Protein AF-A0A959GQV4-F1 (afdb_monomer_lite)

pLDDT: mean 76.12, std 15.84, range [35.66, 91.56]

Sequence (80 aa):
MHNLYIKGEWAPSANLTAHPEHGVGGWTEKQFIQAVRFGQSKDGMGCSTAMPKFTSMAGEDVSAILAYLQTAPGIGKGRG

Secondary structure (DSSP, 8-state):
------TT---PPPP-SS-TTTSSTT--HHHHHHHHHH-B-TTSPBPPTTSPP-TTS-HHHHHHHHHHHHHS--------

Radius of gyration: 13.1 Å; chains: 1; bounding box: 34×32×29 Å

Foldseek 3Di:
DDDDDDDPDPPDDQACACDCPRHCVVPDLVQQLCCQAPQAHSVRDGHPPPRDHPVVDDSVVSSVVSVVRNPPHGDPDDDD

Structure (mmCIF, N/CA/C/O backbone):
data_AF-A0A959GQV4-F1
#
_entry.id   AF-A0A959GQV4-F1
#
loop_
_atom_site.group_PDB
_atom_site.id
_atom_site.type_symbol
_atom_site.label_atom_id
_atom_site.label_alt_id
_atom_site.label_comp_id
_atom_site.label_asym_id
_atom_site.label_entity_id
_atom_site.label_seq_id
_atom_site.pdbx_PDB_ins_code
_atom_site.Cartn_x
_atom_site.Cartn_y
_atom_site.Cartn_z
_atom_site.occupancy
_atom_site.B_iso_or_equiv
_atom_site.auth_seq_id
_atom_site.auth_comp_id
_atom_site.auth_asym_id
_atom_site.auth_atom_id
_atom_site.pdbx_PDB_model_num
ATOM 1 N N . MET A 1 1 ? 6.553 -22.268 2.552 1.00 35.97 1 MET A N 1
ATOM 2 C CA . MET A 1 1 ? 7.455 -22.731 1.475 1.00 35.97 1 MET A CA 1
ATOM 3 C C . MET A 1 1 ? 7.532 -21.665 0.384 1.00 35.97 1 MET A C 1
ATOM 5 O O . MET A 1 1 ? 6.631 -21.624 -0.441 1.00 35.97 1 MET A O 1
ATOM 9 N N . HIS A 1 2 ? 8.549 -20.796 0.431 1.00 37.31 2 HIS A N 1
ATOM 10 C CA . HIS A 1 2 ? 9.325 -20.219 -0.691 1.00 37.31 2 HIS A CA 1
ATOM 11 C C . HIS A 1 2 ? 10.187 -19.089 -0.098 1.00 37.31 2 HIS A C 1
ATOM 13 O O . HIS A 1 2 ? 9.681 -18.008 0.182 1.00 37.31 2 HIS A O 1
ATOM 19 N N . ASN A 1 3 ? 11.466 -19.375 0.170 1.00 35.66 3 ASN A N 1
ATOM 20 C CA . ASN A 1 3 ? 12.390 -18.469 0.860 1.00 35.66 3 ASN A CA 1
ATOM 21 C C . ASN A 1 3 ? 13.411 -17.924 -0.150 1.00 35.66 3 ASN A C 1
ATOM 23 O O . ASN A 1 3 ? 14.092 -18.713 -0.806 1.00 35.66 3 ASN A O 1
ATOM 27 N N . LEU A 1 4 ? 13.542 -16.599 -0.263 1.00 50.78 4 LEU A N 1
ATOM 28 C CA . LEU A 1 4 ? 14.634 -15.967 -1.009 1.00 50.78 4 LEU A CA 1
ATOM 29 C C . LEU A 1 4 ? 15.876 -15.904 -0.102 1.00 50.78 4 LEU A C 1
ATOM 31 O O . LEU A 1 4 ? 15.853 -15.266 0.947 1.00 50.78 4 LEU A O 1
ATOM 35 N N . TYR A 1 5 ? 16.948 -16.597 -0.488 1.00 45.44 5 TYR A N 1
ATOM 36 C CA . TYR A 1 5 ? 18.191 -16.698 0.281 1.00 45.44 5 TYR A CA 1
ATOM 37 C C . TYR A 1 5 ? 19.115 -15.498 0.016 1.00 45.44 5 TYR A C 1
ATOM 39 O O . TYR A 1 5 ? 19.771 -15.439 -1.021 1.00 45.44 5 TYR A O 1
ATOM 47 N N . ILE A 1 6 ? 19.231 -14.581 0.983 1.00 54.59 6 ILE A N 1
ATOM 48 C CA . ILE A 1 6 ? 20.302 -13.573 1.036 1.00 54.59 6 ILE A CA 1
ATOM 49 C C . ILE A 1 6 ? 20.948 -13.649 2.430 1.00 54.59 6 ILE A C 1
ATOM 51 O O . ILE A 1 6 ? 20.346 -13.266 3.422 1.00 54.59 6 ILE A O 1
ATOM 55 N N . LYS A 1 7 ? 22.160 -14.221 2.503 1.00 47.69 7 LYS A N 1
ATOM 56 C CA . LYS A 1 7 ? 23.137 -14.125 3.615 1.00 47.69 7 LYS A CA 1
ATOM 57 C C . LYS A 1 7 ? 22.606 -14.106 5.071 1.00 47.69 7 LYS A C 1
ATOM 59 O O . LYS A 1 7 ? 23.080 -13.328 5.884 1.00 47.69 7 LYS A O 1
ATOM 64 N N . GLY A 1 8 ? 21.706 -15.018 5.440 1.00 49.72 8 GLY A N 1
ATOM 65 C CA . GLY A 1 8 ? 21.448 -15.361 6.852 1.00 49.72 8 GLY A CA 1
ATOM 66 C C . GLY A 1 8 ? 20.780 -14.287 7.725 1.00 49.72 8 GLY A C 1
ATOM 67 O O . GLY A 1 8 ? 20.530 -14.556 8.897 1.00 49.72 8 GLY A O 1
ATOM 68 N N . GLU A 1 9 ? 20.440 -13.122 7.177 1.00 55.47 9 GLU A N 1
ATOM 69 C CA . GLU A 1 9 ? 19.674 -12.086 7.867 1.00 55.47 9 GLU A CA 1
ATOM 70 C C . GLU A 1 9 ? 18.249 -12.052 7.310 1.00 55.47 9 GLU A C 1
ATOM 72 O O . GLU A 1 9 ? 18.026 -11.897 6.108 1.00 55.47 9 GLU A O 1
ATOM 77 N N . TRP A 1 10 ? 17.263 -12.218 8.192 1.00 57.00 10 TRP A N 1
ATOM 78 C CA . TRP A 1 10 ? 15.866 -11.996 7.846 1.00 57.00 10 TRP A CA 1
ATOM 79 C C . TRP A 1 10 ? 15.683 -10.501 7.611 1.00 57.00 10 TRP A C 1
ATOM 81 O O . TRP A 1 10 ? 15.751 -9.719 8.554 1.00 57.00 10 TRP A O 1
ATOM 91 N N . ALA A 1 11 ? 15.459 -10.090 6.364 1.00 59.62 11 ALA A N 1
ATOM 92 C CA . ALA A 1 11 ? 14.988 -8.740 6.098 1.00 59.62 11 ALA A CA 1
ATOM 93 C C . ALA A 1 11 ? 13.538 -8.650 6.607 1.00 5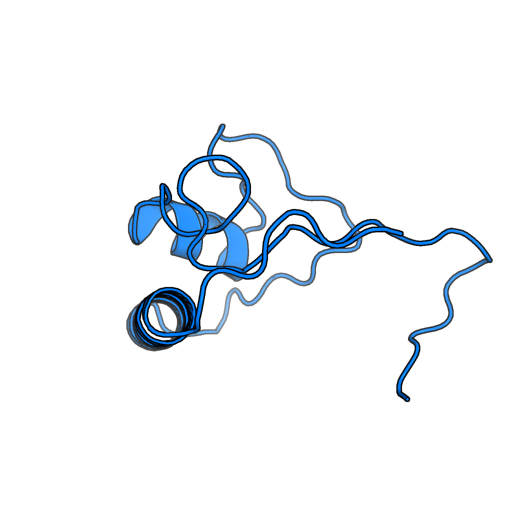9.62 11 ALA A C 1
ATOM 95 O O . ALA A 1 11 ? 12.667 -9.324 6.045 1.00 59.62 11 ALA A O 1
ATOM 96 N N . PRO A 1 12 ? 13.249 -7.875 7.670 1.00 67.75 12 PRO A N 1
ATOM 97 C CA . PRO A 1 12 ? 11.896 -7.790 8.193 1.00 67.75 12 PRO A CA 1
ATOM 98 C C . PRO A 1 12 ? 10.983 -7.174 7.131 1.00 67.75 12 PRO A C 1
ATOM 100 O O . PRO A 1 12 ? 11.280 -6.120 6.564 1.00 67.75 12 PRO A O 1
ATOM 103 N N . SER A 1 13 ? 9.867 -7.847 6.855 1.00 71.12 13 SER A N 1
ATOM 104 C CA . SER A 1 13 ? 8.806 -7.309 6.001 1.00 71.12 13 SER A CA 1
ATOM 105 C C . SER A 1 13 ? 7.805 -6.508 6.835 1.00 71.12 13 SER A C 1
ATOM 107 O O . SER A 1 13 ? 7.622 -6.768 8.026 1.00 71.12 13 SER A O 1
ATOM 109 N N . ALA A 1 14 ? 7.166 -5.511 6.221 1.00 79.25 14 ALA A N 1
ATOM 110 C CA . ALA A 1 14 ? 6.106 -4.760 6.882 1.00 79.25 14 ALA A CA 1
ATOM 111 C C . ALA A 1 14 ? 4.858 -5.636 7.071 1.00 79.25 14 ALA A C 1
ATOM 113 O O . ALA A 1 14 ? 4.556 -6.503 6.252 1.00 79.25 14 ALA A O 1
ATOM 114 N N . AS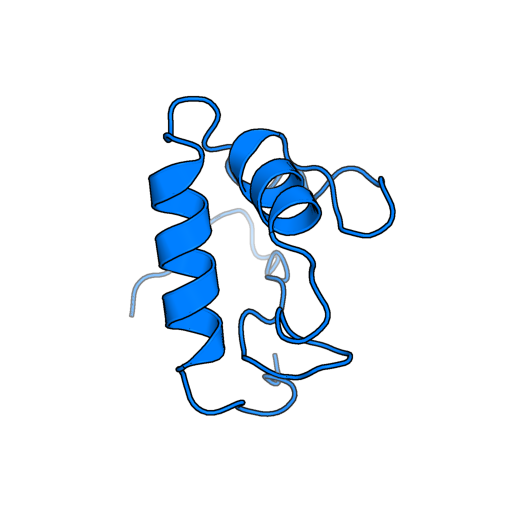N A 1 15 ? 4.101 -5.377 8.135 1.00 79.38 15 ASN A N 1
ATOM 115 C CA . ASN A 1 15 ? 2.811 -6.020 8.337 1.00 79.38 15 ASN A CA 1
ATOM 116 C C . ASN A 1 15 ? 1.787 -5.435 7.338 1.00 79.38 15 ASN A C 1
ATOM 118 O O . ASN A 1 15 ? 1.512 -4.239 7.348 1.00 79.38 15 ASN A O 1
ATOM 122 N N . LEU A 1 16 ? 1.244 -6.288 6.463 1.00 81.81 16 LEU A N 1
ATOM 123 C CA . LEU A 1 16 ? 0.314 -5.919 5.382 1.00 81.81 16 LEU A CA 1
ATOM 124 C C . LEU A 1 16 ? -1.162 -6.183 5.720 1.00 81.81 16 LEU A C 1
ATOM 126 O O . LEU A 1 16 ? -2.012 -6.209 4.837 1.00 81.81 16 LEU A O 1
ATOM 130 N N . THR A 1 17 ? -1.479 -6.420 6.989 1.00 80.50 17 THR A N 1
ATOM 131 C CA . THR A 1 17 ? -2.853 -6.689 7.437 1.00 80.50 17 THR A CA 1
ATOM 132 C C . THR A 1 17 ? -3.673 -5.407 7.543 1.00 80.50 17 THR A C 1
ATOM 134 O O . THR A 1 17 ? -3.116 -4.314 7.628 1.00 80.50 17 THR A O 1
ATOM 137 N N . ALA A 1 18 ? -4.999 -5.521 7.636 1.00 81.50 18 ALA A N 1
ATOM 138 C CA . ALA A 1 18 ? -5.895 -4.382 7.863 1.00 81.50 18 ALA A CA 1
ATOM 139 C C . ALA A 1 18 ? -5.745 -3.715 9.254 1.00 81.50 18 ALA A C 1
ATOM 141 O O . ALA A 1 18 ? -6.558 -2.876 9.632 1.00 81.50 18 ALA A O 1
ATOM 142 N N . HIS A 1 19 ? -4.723 -4.071 10.044 1.00 79.62 19 HIS A N 1
ATOM 143 C CA . HIS A 1 19 ? -4.505 -3.488 11.365 1.00 79.62 19 HIS A CA 1
ATOM 144 C C . HIS A 1 19 ? -4.282 -1.964 11.257 1.00 79.62 19 HIS A C 1
ATOM 146 O O . HIS A 1 19 ? -3.423 -1.536 10.481 1.00 79.62 19 HIS A O 1
ATOM 152 N N . PRO A 1 20 ? -4.985 -1.133 12.051 1.00 78.00 20 PRO A N 1
ATOM 153 C CA . PRO A 1 20 ? -4.954 0.325 11.902 1.00 78.00 20 PRO A CA 1
ATOM 154 C C . PRO A 1 20 ? -3.578 0.934 12.204 1.00 78.00 20 PRO A C 1
ATOM 156 O O . PRO A 1 20 ? -3.104 1.784 11.460 1.00 78.00 20 PRO A O 1
ATOM 159 N N . GLU A 1 21 ? -2.906 0.471 13.263 1.00 76.50 21 GLU A N 1
ATOM 160 C CA . GLU A 1 21 ? -1.618 1.051 13.689 1.00 76.50 21 GLU A CA 1
ATOM 161 C C . GLU A 1 21 ? -0.385 0.378 13.071 1.00 76.50 21 GLU A C 1
ATOM 163 O O . GLU A 1 21 ? 0.565 1.045 12.659 1.00 76.50 21 GLU A O 1
ATOM 168 N N . HIS A 1 22 ? -0.384 -0.957 13.033 1.00 77.44 22 HIS A N 1
ATOM 169 C CA . HIS A 1 22 ? 0.768 -1.753 12.614 1.00 77.44 22 HIS A CA 1
ATOM 170 C C . HIS A 1 22 ? 0.652 -2.313 11.198 1.00 77.44 22 HIS A C 1
ATOM 172 O O . HIS A 1 22 ? 1.633 -2.860 10.712 1.00 77.44 22 HIS A O 1
ATOM 178 N N . GLY A 1 23 ? -0.521 -2.227 10.572 1.00 82.00 23 GLY A N 1
ATOM 179 C CA . GLY A 1 23 ? -0.800 -2.755 9.242 1.00 82.00 23 GLY A CA 1
ATOM 180 C C . GLY A 1 23 ? -1.002 -1.651 8.205 1.00 82.00 23 GLY A C 1
ATOM 181 O O . GLY A 1 23 ? -0.636 -0.494 8.420 1.00 82.00 23 GLY A O 1
ATOM 182 N N . VAL A 1 24 ? -1.642 -1.997 7.089 1.00 85.00 24 VAL A N 1
ATOM 183 C CA . VAL A 1 24 ? -2.052 -1.047 6.038 1.00 85.00 24 VAL A CA 1
ATOM 184 C C . VAL A 1 24 ? -3.422 -0.414 6.308 1.00 85.00 24 VAL A C 1
ATOM 186 O O . VAL A 1 24 ? -3.889 0.401 5.518 1.00 85.00 24 VAL A O 1
ATOM 189 N N . GLY A 1 25 ? -4.068 -0.744 7.433 1.00 83.19 25 GLY A N 1
ATOM 190 C CA . GLY A 1 25 ? -5.394 -0.222 7.781 1.00 83.19 25 GLY A CA 1
ATOM 191 C C . GLY A 1 25 ? -5.430 1.298 7.972 1.00 83.19 25 GLY A C 1
ATOM 192 O O . GLY A 1 25 ? -6.425 1.930 7.641 1.00 83.19 25 GLY A O 1
ATOM 193 N N . GLY A 1 26 ? -4.341 1.896 8.464 1.00 84.69 26 GLY A N 1
ATOM 194 C CA . GLY A 1 26 ? -4.208 3.350 8.622 1.00 84.69 26 GLY A CA 1
ATOM 195 C C . GLY A 1 26 ? -3.556 4.073 7.438 1.00 84.69 26 GLY A C 1
ATOM 196 O O . GLY A 1 26 ? -3.304 5.273 7.526 1.00 84.69 26 GLY A O 1
ATOM 197 N N . TRP A 1 27 ? -3.216 3.365 6.359 1.00 88.19 27 TRP A N 1
ATOM 198 C CA . TRP A 1 27 ? -2.521 3.958 5.218 1.00 88.19 27 TRP A CA 1
ATOM 199 C C . TRP A 1 27 ? -3.512 4.590 4.248 1.00 88.19 27 TRP A C 1
ATOM 201 O O . TRP A 1 27 ? -4.522 3.989 3.886 1.00 88.19 27 TRP A O 1
ATOM 211 N N . THR A 1 28 ? -3.183 5.785 3.763 1.00 90.06 28 THR A N 1
ATOM 212 C CA . THR A 1 28 ? -3.888 6.348 2.608 1.00 90.06 28 THR A CA 1
ATOM 213 C C . THR A 1 28 ? -3.431 5.656 1.325 1.00 90.06 28 THR A C 1
ATOM 215 O O . THR A 1 28 ? -2.276 5.240 1.200 1.00 90.06 28 THR A O 1
ATOM 218 N N . GLU A 1 29 ? -4.313 5.600 0.331 1.00 89.75 29 GLU A N 1
ATOM 219 C CA . GLU A 1 29 ? -4.016 5.067 -1.003 1.00 89.75 29 GLU A CA 1
ATOM 220 C C . GLU A 1 29 ? -2.754 5.697 -1.607 1.00 89.75 29 GLU A C 1
ATOM 222 O O . GLU A 1 29 ? -1.846 4.998 -2.052 1.00 89.75 29 GLU A O 1
ATOM 227 N N . LYS A 1 30 ? -2.626 7.027 -1.511 1.00 89.81 30 LYS A N 1
ATOM 228 C CA . LYS A 1 30 ? -1.443 7.753 -1.985 1.00 89.81 30 LYS A CA 1
ATOM 229 C C . LYS A 1 30 ? -0.161 7.284 -1.291 1.00 89.81 30 LYS A C 1
ATOM 231 O O . LYS A 1 30 ? 0.840 7.078 -1.972 1.00 89.81 30 LYS A O 1
ATOM 236 N N . GLN A 1 31 ? -0.170 7.111 0.032 1.00 90.19 31 GLN A N 1
ATOM 237 C CA . GLN A 1 31 ? 1.003 6.621 0.771 1.00 90.19 31 GLN A CA 1
ATOM 238 C C . GLN A 1 31 ? 1.371 5.195 0.358 1.00 90.19 31 GLN A C 1
ATOM 240 O O . GLN A 1 31 ? 2.548 4.895 0.169 1.00 90.19 31 GLN A O 1
ATOM 245 N N . PHE A 1 32 ? 0.376 4.329 0.165 1.00 89.75 32 PHE A N 1
ATOM 246 C CA . PHE A 1 32 ? 0.611 2.953 -0.257 1.00 89.75 32 PHE A CA 1
ATOM 247 C C . PHE A 1 32 ? 1.188 2.880 -1.679 1.00 89.75 32 PHE A C 1
ATOM 249 O O . PHE A 1 32 ? 2.177 2.185 -1.909 1.00 89.75 32 PHE A O 1
ATOM 256 N N . ILE A 1 33 ? 0.664 3.680 -2.612 1.00 91.25 33 ILE A N 1
ATOM 257 C CA . ILE A 1 33 ? 1.213 3.813 -3.969 1.00 91.25 33 ILE A CA 1
ATOM 258 C C . ILE A 1 33 ? 2.668 4.288 -3.928 1.00 91.25 33 ILE A C 1
ATOM 260 O O . ILE A 1 33 ? 3.514 3.736 -4.635 1.00 91.25 33 ILE A O 1
ATOM 264 N N . GLN A 1 34 ? 2.981 5.286 -3.097 1.00 90.56 34 GLN A N 1
ATOM 265 C CA . GLN A 1 34 ? 4.350 5.788 -2.969 1.00 90.56 34 GLN A CA 1
ATOM 266 C C . GLN A 1 34 ? 5.310 4.726 -2.411 1.00 90.56 34 GLN A C 1
ATOM 268 O O . GLN A 1 34 ? 6.421 4.570 -2.927 1.00 90.56 34 GLN A O 1
ATOM 273 N N . ALA A 1 35 ? 4.869 3.932 -1.436 1.00 90.44 35 ALA A N 1
ATOM 274 C CA . ALA A 1 35 ? 5.653 2.819 -0.907 1.00 90.44 35 ALA A CA 1
ATOM 275 C C . ALA A 1 35 ? 5.906 1.736 -1.953 1.00 90.44 35 ALA A C 1
ATOM 277 O O . ALA A 1 35 ? 7.055 1.369 -2.185 1.00 90.44 35 ALA A O 1
ATOM 278 N N . VAL A 1 36 ? 4.861 1.255 -2.624 1.00 89.31 36 VAL A N 1
ATOM 279 C CA . VAL A 1 36 ? 4.963 0.130 -3.565 1.00 89.31 36 VAL A CA 1
ATOM 280 C C . VAL A 1 36 ? 5.736 0.516 -4.827 1.00 89.31 36 VAL A C 1
ATOM 282 O O . VAL A 1 36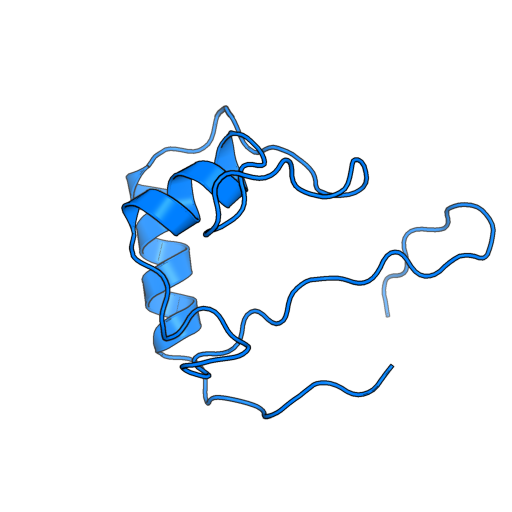 ? 6.588 -0.240 -5.298 1.00 89.31 36 VAL A O 1
ATOM 285 N N . ARG A 1 37 ? 5.473 1.702 -5.383 1.00 91.12 37 ARG A N 1
ATOM 286 C CA . ARG A 1 37 ? 6.077 2.118 -6.656 1.00 91.12 37 ARG A CA 1
ATOM 287 C C . ARG A 1 37 ? 7.455 2.734 -6.480 1.00 91.12 37 ARG A C 1
ATOM 289 O O . ARG A 1 37 ? 8.329 2.480 -7.304 1.00 91.12 37 ARG A O 1
ATOM 296 N N . PHE A 1 38 ? 7.665 3.524 -5.427 1.00 88.56 38 PHE A N 1
ATOM 297 C CA . PHE A 1 38 ? 8.880 4.331 -5.272 1.00 88.56 38 PHE A CA 1
ATOM 298 C C . PHE A 1 38 ? 9.733 3.943 -4.058 1.00 88.56 38 PHE A C 1
ATOM 300 O O . PHE A 1 38 ? 10.892 4.366 -3.973 1.00 88.56 38 PHE A O 1
ATOM 307 N N . GLY A 1 39 ? 9.219 3.094 -3.164 1.00 86.12 39 GLY A N 1
ATOM 308 C CA .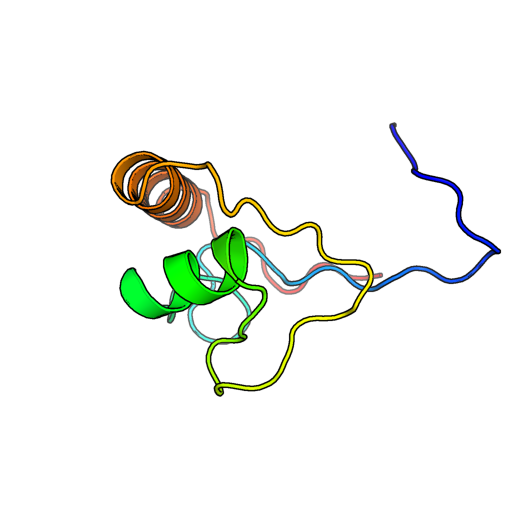 GLY A 1 39 ? 9.903 2.709 -1.932 1.00 86.12 39 GLY A CA 1
ATOM 309 C C . GLY A 1 39 ? 9.943 3.844 -0.912 1.00 86.12 39 GLY A C 1
ATOM 310 O O . GLY A 1 39 ? 10.977 4.036 -0.279 1.00 86.12 39 GLY A O 1
ATOM 311 N N . GLN A 1 40 ? 8.870 4.630 -0.794 1.00 87.31 40 GLN A N 1
ATOM 312 C CA . GLN A 1 40 ? 8.724 5.670 0.233 1.00 87.31 40 GLN A CA 1
ATOM 313 C C . GLN A 1 40 ? 7.709 5.233 1.292 1.00 87.31 40 GLN A C 1
ATOM 315 O O . GLN A 1 40 ? 6.551 4.980 0.976 1.00 87.31 40 GLN A O 1
ATOM 320 N N . SER A 1 41 ? 8.130 5.142 2.550 1.00 81.44 41 SER A N 1
ATOM 321 C CA . SER A 1 41 ? 7.275 4.747 3.668 1.00 81.44 41 SER A CA 1
ATOM 322 C C . SER A 1 41 ? 6.186 5.788 3.955 1.00 81.44 41 SER A C 1
ATOM 324 O O . SER A 1 41 ? 6.248 6.926 3.487 1.00 81.44 41 SER A O 1
ATOM 326 N N . LYS A 1 42 ? 5.203 5.421 4.791 1.00 79.56 42 LYS A N 1
ATOM 327 C CA . LYS A 1 42 ? 4.132 6.330 5.236 1.00 79.56 42 LYS A CA 1
ATOM 328 C C . LYS A 1 42 ? 4.644 7.641 5.856 1.00 79.56 42 LYS A C 1
ATOM 330 O O . LYS A 1 42 ? 3.961 8.656 5.747 1.00 79.56 42 LYS A O 1
ATOM 335 N N . ASP A 1 43 ? 5.833 7.602 6.462 1.00 80.06 43 ASP A N 1
ATOM 336 C CA . ASP A 1 43 ? 6.480 8.723 7.155 1.00 80.06 43 ASP A CA 1
ATOM 337 C C . ASP A 1 43 ? 7.457 9.484 6.232 1.00 80.06 43 ASP A C 1
ATOM 339 O O . ASP A 1 43 ? 8.190 10.362 6.678 1.00 80.06 43 ASP A O 1
ATOM 343 N N . GLY A 1 44 ? 7.502 9.136 4.939 1.00 72.81 44 GLY A N 1
ATOM 344 C CA . GLY A 1 44 ? 8.377 9.758 3.942 1.00 72.81 44 GLY A CA 1
ATOM 345 C C . GLY A 1 44 ? 9.827 9.264 3.966 1.00 72.81 44 GLY A C 1
ATOM 346 O O . GLY A 1 44 ? 10.652 9.752 3.197 1.00 72.81 44 GLY A O 1
ATOM 347 N N . MET A 1 45 ? 10.156 8.283 4.813 1.00 76.81 45 MET A N 1
ATOM 348 C CA . MET A 1 45 ? 11.481 7.658 4.824 1.00 76.81 45 MET A CA 1
ATOM 349 C C . MET A 1 45 ? 11.622 6.642 3.688 1.00 76.81 45 MET A C 1
ATOM 351 O O . MET A 1 45 ? 10.648 6.018 3.272 1.00 76.81 45 MET A O 1
ATOM 355 N N . GLY A 1 46 ? 12.843 6.417 3.204 1.00 79.50 46 GLY A N 1
ATOM 356 C CA . GLY A 1 46 ? 13.102 5.331 2.258 1.00 79.50 46 GLY A CA 1
ATOM 357 C C . GLY A 1 46 ? 12.784 3.966 2.878 1.00 79.50 46 GLY A C 1
ATOM 358 O O . GLY A 1 46 ? 13.198 3.674 3.999 1.00 79.50 46 GLY A O 1
ATOM 359 N N . CYS A 1 47 ? 12.053 3.123 2.152 1.00 79.75 47 CYS A N 1
ATOM 360 C CA . CYS A 1 47 ? 11.888 1.715 2.496 1.00 79.75 47 CYS A CA 1
ATOM 361 C C . CYS A 1 47 ? 13.241 0.988 2.431 1.00 79.75 47 CYS A C 1
ATOM 363 O O . CYS A 1 47 ? 14.163 1.429 1.742 1.00 79.75 47 CYS A O 1
ATOM 365 N N . SER A 1 48 ? 13.346 -0.144 3.134 1.00 76.25 48 SER A N 1
ATOM 366 C CA . SER A 1 48 ? 14.533 -1.007 3.082 1.00 76.25 48 SER A CA 1
ATOM 367 C C . SER A 1 48 ? 14.955 -1.282 1.637 1.00 76.25 48 SER A C 1
ATOM 369 O O . SER A 1 48 ? 14.104 -1.529 0.784 1.00 76.25 48 SER A O 1
ATOM 371 N N . THR A 1 49 ? 16.263 -1.313 1.366 1.00 75.38 49 THR A N 1
ATOM 372 C CA . THR A 1 49 ? 16.819 -1.668 0.047 1.00 75.38 49 THR A CA 1
ATOM 373 C C . THR A 1 49 ? 16.384 -3.063 -0.417 1.00 75.38 49 THR A C 1
ATOM 375 O O . THR A 1 49 ? 16.375 -3.339 -1.612 1.00 75.38 49 THR A O 1
ATOM 378 N N . ALA A 1 50 ? 15.988 -3.937 0.516 1.00 79.56 50 ALA A N 1
ATOM 379 C CA . ALA A 1 50 ? 15.425 -5.248 0.207 1.00 79.56 50 ALA A CA 1
ATOM 380 C C . ALA A 1 50 ? 13.998 -5.184 -0.375 1.00 79.56 50 ALA A C 1
ATOM 382 O O . ALA A 1 50 ? 13.534 -6.167 -0.948 1.00 79.56 50 ALA A O 1
ATOM 383 N N . MET A 1 51 ? 13.288 -4.060 -0.229 1.00 81.50 51 MET A N 1
ATOM 384 C CA . MET A 1 51 ? 11.949 -3.888 -0.784 1.00 81.50 51 MET A CA 1
ATOM 385 C C . MET A 1 51 ? 12.034 -3.615 -2.296 1.00 81.50 51 MET A C 1
ATOM 387 O O . MET A 1 51 ? 12.592 -2.590 -2.701 1.00 81.50 51 MET A O 1
ATOM 391 N N . PRO A 1 52 ? 11.467 -4.485 -3.151 1.00 82.31 52 PRO A N 1
ATOM 392 C CA . PRO A 1 52 ? 11.411 -4.234 -4.584 1.00 82.31 52 PRO A CA 1
ATOM 393 C C . PRO A 1 52 ? 10.485 -3.052 -4.890 1.00 82.31 52 PRO A C 1
ATOM 395 O O . PRO A 1 52 ? 9.449 -2.869 -4.252 1.00 82.31 52 PRO A O 1
ATOM 398 N N . LYS A 1 53 ? 10.859 -2.261 -5.898 1.00 86.94 53 LYS A N 1
ATOM 399 C CA . LYS A 1 53 ? 10.073 -1.121 -6.380 1.00 86.94 53 LYS A CA 1
ATOM 400 C C . LYS A 1 53 ? 9.315 -1.514 -7.637 1.00 86.94 53 LYS A C 1
ATOM 402 O O . LYS A 1 53 ? 9.924 -1.917 -8.626 1.00 86.94 53 LYS A O 1
ATOM 407 N N . PHE A 1 54 ? 8.003 -1.327 -7.628 1.00 87.19 54 PHE A N 1
ATOM 408 C CA . PHE A 1 54 ? 7.139 -1.625 -8.767 1.00 87.19 54 PHE A CA 1
ATOM 409 C C . PHE A 1 54 ? 6.789 -0.353 -9.546 1.00 87.19 54 PHE A C 1
ATOM 411 O O . PHE A 1 54 ? 5.624 0.001 -9.709 1.00 87.19 54 PHE A O 1
ATOM 418 N N . THR A 1 55 ? 7.803 0.368 -10.029 1.00 88.56 55 THR A N 1
ATOM 419 C CA . THR A 1 55 ? 7.631 1.670 -10.708 1.00 88.56 55 THR A CA 1
ATOM 420 C C . THR A 1 55 ? 6.697 1.602 -11.922 1.00 88.56 55 THR A C 1
ATOM 422 O O . THR A 1 55 ? 5.975 2.564 -12.197 1.00 88.56 55 THR A O 1
ATOM 425 N N . SER A 1 56 ? 6.681 0.457 -12.610 1.00 89.19 56 SER A N 1
ATOM 426 C CA . SER A 1 56 ? 5.892 0.209 -13.826 1.00 89.19 56 SER A CA 1
ATOM 427 C C . SER A 1 56 ? 4.437 -0.207 -13.569 1.00 89.19 56 SER A C 1
ATOM 429 O O . SER A 1 56 ? 3.670 -0.288 -14.520 1.00 89.19 56 SER A O 1
ATOM 431 N N . MET A 1 57 ? 4.045 -0.478 -12.319 1.00 88.06 57 MET A N 1
ATOM 432 C CA . MET A 1 57 ? 2.667 -0.862 -11.988 1.00 88.06 57 MET A CA 1
ATOM 433 C C . MET A 1 57 ? 1.736 0.352 -12.086 1.00 88.06 57 MET A C 1
ATOM 435 O O . MET A 1 57 ? 2.129 1.455 -11.690 1.00 88.06 57 MET A O 1
ATOM 439 N N . ALA A 1 58 ? 0.520 0.172 -12.608 1.00 91.56 58 ALA A N 1
ATOM 440 C CA . ALA A 1 58 ? -0.472 1.242 -12.649 1.00 91.56 58 ALA A CA 1
ATOM 441 C C . ALA A 1 58 ? -0.882 1.647 -11.222 1.00 91.56 58 ALA A C 1
ATOM 443 O O . ALA A 1 58 ? -0.774 0.854 -10.284 1.00 91.56 58 ALA A O 1
ATOM 444 N N . GLY A 1 59 ? -1.306 2.900 -11.031 1.00 88.00 59 GLY A N 1
ATOM 445 C CA . GLY A 1 59 ? -1.738 3.354 -9.703 1.00 88.00 59 GLY A CA 1
ATOM 446 C C . GLY A 1 59 ? -2.968 2.580 -9.239 1.00 88.00 59 GLY A C 1
ATOM 447 O O . GLY A 1 59 ? -3.024 2.132 -8.102 1.00 88.00 59 GLY A O 1
ATOM 448 N N . GLU A 1 60 ? -3.876 2.341 -10.176 1.00 89.88 60 GLU A N 1
ATOM 449 C CA . GLU A 1 60 ? -5.147 1.649 -10.024 1.00 89.88 60 GLU A CA 1
ATOM 450 C C . GLU A 1 60 ? -4.963 0.199 -9.557 1.00 89.88 60 GLU A C 1
ATOM 452 O O . GLU A 1 60 ? -5.674 -0.251 -8.660 1.00 89.88 60 GLU A O 1
ATOM 457 N N . ASP A 1 61 ? -3.971 -0.513 -10.101 1.00 91.50 61 ASP A N 1
ATOM 458 C CA . ASP A 1 61 ? -3.649 -1.882 -9.680 1.00 91.50 61 ASP A CA 1
ATOM 459 C C . ASP A 1 61 ? -3.160 -1.909 -8.227 1.00 91.50 61 ASP A C 1
ATOM 461 O O . ASP A 1 61 ? -3.565 -2.756 -7.429 1.00 91.50 61 ASP A O 1
ATOM 465 N N . VAL A 1 62 ? -2.313 -0.947 -7.850 1.00 90.94 62 VAL A N 1
ATOM 466 C CA . VAL A 1 62 ? -1.809 -0.821 -6.476 1.00 90.94 62 VAL A CA 1
ATOM 467 C C . VAL A 1 62 ? -2.943 -0.474 -5.507 1.00 90.94 62 VAL A C 1
ATOM 469 O O . VAL A 1 62 ? -2.993 -1.007 -4.396 1.00 90.94 62 VAL A O 1
ATOM 472 N N . SER A 1 63 ? -3.881 0.369 -5.929 1.00 89.81 63 SER A N 1
ATOM 473 C CA . SER A 1 63 ? -5.081 0.699 -5.160 1.00 89.81 63 SER A CA 1
ATOM 474 C C . SER A 1 63 ? -6.003 -0.501 -4.978 1.00 89.81 63 SER A C 1
ATOM 476 O O . SER A 1 63 ? -6.494 -0.734 -3.875 1.00 89.81 63 SER A O 1
ATOM 478 N N . ALA A 1 64 ? -6.192 -1.311 -6.023 1.00 89.94 64 ALA A N 1
ATOM 479 C CA . ALA A 1 64 ? -6.963 -2.548 -5.941 1.00 89.94 64 ALA A CA 1
ATOM 480 C C . ALA A 1 64 ? -6.321 -3.550 -4.968 1.00 89.94 64 ALA A C 1
ATOM 482 O O . ALA A 1 64 ? -7.024 -4.191 -4.184 1.00 89.94 64 ALA A O 1
ATOM 483 N N . ILE A 1 65 ? -4.985 -3.634 -4.952 1.00 89.19 65 ILE A N 1
ATOM 484 C CA . ILE A 1 65 ? -4.243 -4.434 -3.970 1.00 89.19 65 ILE A CA 1
ATOM 485 C C . ILE A 1 65 ? -4.486 -3.910 -2.551 1.00 89.19 65 ILE A C 1
ATOM 487 O O . ILE A 1 65 ? -4.772 -4.710 -1.663 1.00 89.19 65 ILE A O 1
ATOM 491 N N . LEU A 1 66 ? -4.413 -2.593 -2.319 1.00 89.31 66 LEU A N 1
ATOM 492 C CA . LEU A 1 66 ? -4.695 -2.014 -1.000 1.00 89.31 66 LEU A CA 1
ATOM 493 C C . LEU A 1 66 ? -6.116 -2.342 -0.538 1.00 89.31 66 LEU A C 1
ATOM 495 O O . LEU A 1 66 ? -6.299 -2.788 0.593 1.00 89.31 66 LEU A O 1
ATOM 499 N N . ALA A 1 67 ? -7.102 -2.163 -1.418 1.00 88.00 67 ALA A N 1
ATOM 500 C CA . ALA A 1 67 ? -8.493 -2.477 -1.123 1.00 88.00 67 ALA A CA 1
ATOM 501 C C . ALA A 1 67 ? -8.650 -3.956 -0.747 1.00 88.00 67 ALA A C 1
ATOM 503 O O . ALA A 1 67 ? -9.248 -4.272 0.278 1.00 88.00 67 ALA A O 1
ATOM 504 N N . TYR A 1 68 ? -8.032 -4.864 -1.506 1.00 87.62 68 TYR A N 1
ATOM 505 C CA . TYR A 1 68 ? -8.025 -6.285 -1.169 1.00 87.62 68 TYR A CA 1
ATOM 506 C C . TYR A 1 68 ? -7.379 -6.553 0.201 1.00 87.62 68 TYR A C 1
ATOM 508 O O . TYR A 1 68 ? -7.966 -7.244 1.035 1.00 87.62 68 TYR A O 1
ATOM 516 N N . LEU A 1 69 ? -6.215 -5.964 0.490 1.00 85.56 69 LEU A N 1
ATOM 517 C CA . LEU A 1 69 ? -5.534 -6.127 1.780 1.00 85.56 69 LEU A CA 1
ATOM 518 C C . LEU A 1 69 ? -6.359 -5.597 2.961 1.00 85.56 69 LEU A C 1
ATOM 520 O O . LEU A 1 69 ? -6.313 -6.171 4.047 1.00 85.56 69 LEU A O 1
ATOM 524 N N . GLN A 1 70 ? -7.142 -4.540 2.750 1.00 82.44 70 GLN A N 1
ATOM 525 C CA . GLN A 1 70 ? -8.059 -3.996 3.751 1.00 82.44 70 GLN A CA 1
ATOM 526 C C . GLN A 1 70 ? -9.294 -4.883 3.977 1.00 82.44 70 GLN A C 1
ATOM 528 O O . GLN A 1 70 ? -9.867 -4.847 5.064 1.00 82.44 70 GLN A O 1
ATOM 533 N N . THR A 1 71 ? -9.684 -5.712 3.000 1.00 80.69 71 THR A N 1
ATOM 534 C CA . THR A 1 71 ? -10.749 -6.720 3.181 1.00 80.69 71 THR A CA 1
ATOM 535 C C . THR A 1 71 ? -10.277 -7.984 3.899 1.00 80.69 71 THR A C 1
ATOM 537 O O . THR A 1 71 ? -11.096 -8.714 4.460 1.00 80.69 71 THR A O 1
ATOM 540 N N . ALA A 1 72 ? -8.970 -8.263 3.901 1.00 74.69 72 ALA A N 1
ATOM 541 C CA . ALA A 1 72 ? -8.423 -9.432 4.573 1.00 74.69 72 ALA A CA 1
ATOM 542 C C . ALA A 1 72 ? -8.514 -9.267 6.106 1.00 74.69 72 ALA A C 1
ATOM 544 O O . ALA A 1 72 ? -8.205 -8.190 6.627 1.00 74.69 72 ALA A O 1
ATOM 545 N N . PRO A 1 73 ? -8.905 -10.316 6.860 1.00 63.62 73 PRO A N 1
ATOM 546 C CA . PRO A 1 73 ? -9.009 -10.231 8.311 1.00 63.62 73 PRO A CA 1
ATOM 547 C C . PRO A 1 73 ? -7.677 -9.780 8.916 1.00 63.62 73 PRO A C 1
ATOM 549 O O . PRO A 1 73 ? -6.620 -10.351 8.637 1.00 63.62 73 PRO A O 1
ATOM 552 N N . GLY A 1 74 ? -7.733 -8.731 9.739 1.00 58.28 74 GLY A N 1
ATOM 553 C CA . GLY A 1 74 ? -6.570 -8.167 10.408 1.00 58.28 74 GLY A CA 1
ATOM 554 C C . GLY A 1 74 ? -5.944 -9.180 11.360 1.00 58.28 74 GLY A C 1
ATOM 555 O O . GLY A 1 74 ? -6.366 -9.304 12.505 1.00 58.28 74 GLY A O 1
ATOM 556 N N . ILE A 1 75 ? -4.932 -9.912 10.902 1.00 57.56 75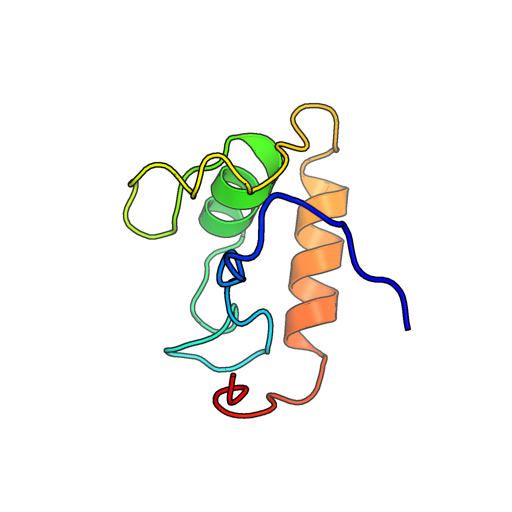 ILE A N 1
ATOM 557 C CA . ILE A 1 75 ? -4.101 -10.731 11.781 1.00 57.56 75 ILE A CA 1
ATOM 558 C C . ILE A 1 75 ? -3.184 -9.776 12.562 1.00 57.56 75 ILE A C 1
ATOM 560 O O . ILE A 1 75 ? -2.433 -8.996 11.979 1.00 57.56 75 ILE A O 1
ATOM 564 N N . GLY A 1 76 ? -3.279 -9.779 13.894 1.00 62.88 76 GLY A N 1
ATOM 565 C CA . GLY A 1 76 ? -2.375 -9.009 14.755 1.00 62.88 76 GLY A CA 1
ATOM 566 C C . GLY A 1 76 ? -0.896 -9.352 14.513 1.00 62.88 76 GLY A C 1
ATOM 567 O O . GLY A 1 76 ? -0.582 -10.321 13.825 1.00 62.88 76 GLY A O 1
ATOM 568 N N . LYS A 1 77 ? 0.010 -8.542 15.086 1.00 47.09 77 LYS A N 1
ATOM 569 C CA . LYS A 1 77 ? 1.479 -8.575 14.905 1.00 47.09 77 LYS A CA 1
ATOM 570 C C . LYS A 1 77 ? 2.022 -9.988 14.622 1.00 47.09 77 LYS A C 1
ATOM 572 O O . LYS A 1 77 ? 2.129 -10.807 15.536 1.00 47.09 77 LYS A O 1
ATOM 577 N N . GLY A 1 78 ? 2.392 -10.248 13.365 1.00 50.19 78 GLY A N 1
ATOM 578 C CA . GLY A 1 78 ? 3.145 -11.446 12.998 1.00 50.19 78 GLY A CA 1
ATOM 579 C C . GLY A 1 78 ? 4.42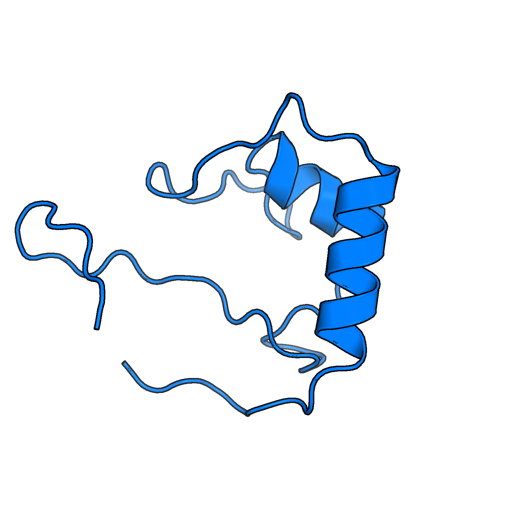4 -11.511 13.833 1.00 50.19 78 GLY A C 1
ATOM 580 O O . GLY A 1 78 ? 5.181 -10.542 13.884 1.00 50.19 78 GLY A O 1
ATOM 581 N N . ARG A 1 79 ? 4.616 -12.612 14.565 1.00 47.91 79 ARG A N 1
ATOM 582 C CA . ARG A 1 79 ? 5.852 -12.893 15.307 1.00 47.91 79 ARG A CA 1
ATOM 583 C C . ARG A 1 79 ? 6.900 -13.409 14.323 1.00 47.91 79 ARG A C 1
ATOM 585 O O . ARG A 1 79 ? 6.571 -14.282 13.523 1.00 47.91 79 ARG A O 1
ATOM 592 N N . GLY A 1 80 ? 8.136 -12.939 14.462 1.00 39.00 80 GLY A N 1
ATOM 593 C CA . GLY A 1 80 ? 9.307 -13.454 13.753 1.00 39.00 80 GLY A CA 1
ATOM 594 C C . GLY A 1 80 ? 10.263 -12.338 13.418 1.00 39.00 80 GLY A C 1
ATOM 595 O O . GLY A 1 80 ? 10.195 -11.878 12.263 1.00 39.00 80 GLY A O 1
#